Protein AF-A0A963MPU3-F1 (afdb_monomer_lite)

Foldseek 3Di:
DEEEFEAPLEFCPDPVNVVVLVVCVVVVNNVVYDGGGADLAPVRSLVVSVVVCVVCVVVVHAYEYEAEACRLLSNVVCCVVVVHHYHYHPYNVVCLVVCVVVAAWDARPPPRDIDGRHVVSSVSSVD

Structure (mmCIF, N/CA/C/O backbone):
data_AF-A0A963MPU3-F1
#
_entry.id   AF-A0A963MPU3-F1
#
loop_
_atom_site.group_PDB
_atom_site.id
_atom_site.type_symbol
_atom_site.label_atom_id
_atom_site.label_alt_id
_atom_site.label_comp_id
_atom_site.label_asym_id
_atom_site.label_entity_id
_atom_site.label_seq_id
_atom_site.pdbx_PDB_ins_code
_atom_site.Cartn_x
_atom_site.Cartn_y
_atom_site.Cartn_z
_atom_site.occupancy
_atom_site.B_iso_or_equiv
_atom_site.auth_seq_id
_atom_site.auth_comp_id
_atom_site.auth_asym_id
_atom_site.auth_atom_id
_atom_site.pdbx_PDB_model_num
ATOM 1 N N . MET A 1 1 ? -9.219 1.250 11.691 1.00 96.31 1 MET A N 1
ATOM 2 C CA . MET A 1 1 ? -7.766 1.521 11.566 1.00 96.31 1 MET A CA 1
ATOM 3 C C . MET A 1 1 ? -7.474 1.858 10.113 1.00 96.31 1 MET A C 1
ATOM 5 O O . MET A 1 1 ? -8.177 1.333 9.268 1.00 96.31 1 MET A O 1
ATOM 9 N N . ILE A 1 2 ? -6.519 2.731 9.804 1.00 98.56 2 ILE A N 1
ATOM 10 C CA . ILE A 1 2 ? -6.099 3.037 8.431 1.00 98.56 2 ILE A CA 1
ATOM 11 C C . ILE A 1 2 ? -4.802 2.292 8.120 1.00 98.56 2 ILE A C 1
ATOM 13 O O . ILE A 1 2 ? -3.817 2.455 8.836 1.00 98.56 2 ILE A O 1
ATOM 17 N N . ILE A 1 3 ? -4.809 1.535 7.025 1.00 98.75 3 ILE A N 1
ATOM 18 C CA . ILE A 1 3 ? -3.633 0.895 6.428 1.00 98.75 3 ILE A CA 1
ATOM 19 C C . ILE A 1 3 ? -3.346 1.640 5.121 1.00 98.75 3 ILE A C 1
ATOM 21 O O . ILE A 1 3 ? -4.096 1.505 4.155 1.00 98.75 3 ILE A O 1
ATOM 25 N N . TYR A 1 4 ? -2.308 2.480 5.097 1.00 98.88 4 TYR A N 1
ATOM 26 C CA . TYR A 1 4 ? -1.959 3.289 3.927 1.00 98.88 4 TYR A CA 1
ATOM 27 C C . TYR A 1 4 ? -0.869 2.621 3.079 1.00 98.88 4 TYR A C 1
ATOM 29 O O . TYR A 1 4 ? 0.246 2.389 3.547 1.00 98.88 4 TYR A O 1
ATOM 37 N N . LEU A 1 5 ? -1.171 2.405 1.800 1.00 98.81 5 LEU A N 1
ATOM 38 C CA . LEU A 1 5 ? -0.300 1.798 0.798 1.00 98.81 5 LEU A CA 1
ATOM 39 C C . LEU A 1 5 ? 0.202 2.876 -0.174 1.00 98.81 5 LEU A C 1
ATOM 41 O O . LEU A 1 5 ? -0.567 3.503 -0.916 1.00 98.81 5 LEU A O 1
ATOM 45 N N . HIS A 1 6 ? 1.513 3.120 -0.166 1.00 98.62 6 HIS A N 1
ATOM 46 C CA . HIS A 1 6 ? 2.140 4.093 -1.059 1.00 98.62 6 HIS A CA 1
ATOM 47 C C . HIS A 1 6 ? 2.323 3.543 -2.483 1.00 98.62 6 HIS A C 1
ATOM 49 O O . HIS A 1 6 ? 2.186 2.352 -2.742 1.00 98.62 6 HIS A O 1
ATOM 55 N N . GLY A 1 7 ? 2.626 4.433 -3.430 1.00 97.75 7 GLY A N 1
ATOM 56 C CA . GLY A 1 7 ? 2.820 4.071 -4.836 1.00 97.75 7 GLY A CA 1
ATOM 57 C C . GLY A 1 7 ? 4.195 3.477 -5.151 1.00 97.75 7 GLY A C 1
ATOM 58 O O . GLY A 1 7 ? 5.045 3.314 -4.273 1.00 97.75 7 GLY A O 1
ATOM 59 N N . PHE A 1 8 ? 4.420 3.217 -6.440 1.00 97.56 8 PHE A N 1
ATOM 60 C CA . PHE A 1 8 ? 5.708 2.793 -6.986 1.00 97.56 8 PHE A CA 1
ATOM 61 C C . PHE A 1 8 ? 6.797 3.835 -6.701 1.00 97.56 8 PHE A C 1
ATOM 63 O O . PHE A 1 8 ? 6.513 5.036 -6.712 1.00 97.56 8 PHE A O 1
ATOM 70 N N . ARG A 1 9 ? 8.032 3.384 -6.431 1.00 97.19 9 ARG A N 1
ATOM 71 C CA . ARG A 1 9 ? 9.187 4.246 -6.086 1.00 97.19 9 ARG A CA 1
ATOM 72 C C . ARG A 1 9 ? 8.920 5.214 -4.921 1.00 97.19 9 ARG A C 1
ATOM 74 O O . ARG A 1 9 ? 9.544 6.270 -4.833 1.00 97.19 9 ARG A O 1
ATOM 81 N N . SER A 1 10 ? 7.960 4.889 -4.056 1.00 97.75 10 SER A N 1
ATOM 82 C CA . SER A 1 10 ? 7.532 5.736 -2.944 1.00 97.75 10 SER A CA 1
ATOM 83 C C . SER A 1 10 ? 7.931 5.141 -1.591 1.00 97.75 10 SER A C 1
ATOM 85 O O . SER A 1 10 ? 8.596 4.108 -1.524 1.00 97.75 10 SER A O 1
ATOM 87 N N . ALA A 1 11 ? 7.544 5.825 -0.518 1.00 98.19 11 ALA A N 1
ATOM 88 C CA . ALA A 1 11 ? 7.882 5.459 0.849 1.00 98.19 11 ALA A CA 1
ATOM 89 C C . ALA A 1 11 ? 6.833 5.989 1.846 1.00 98.19 11 ALA A C 1
ATOM 91 O O . ALA A 1 11 ? 6.046 6.886 1.501 1.00 98.19 11 ALA A O 1
ATOM 92 N N . PRO A 1 12 ? 6.870 5.548 3.119 1.00 98.12 12 PRO A N 1
ATOM 93 C CA . PRO A 1 12 ? 6.083 6.138 4.209 1.00 98.12 12 PRO A CA 1
ATOM 94 C C . PRO A 1 12 ? 6.314 7.642 4.398 1.00 98.12 12 PRO A C 1
ATOM 96 O O . PRO A 1 12 ? 5.442 8.361 4.882 1.00 98.12 12 PRO A O 1
ATOM 99 N N . ALA A 1 13 ? 7.471 8.147 3.960 1.00 97.69 13 ALA A N 1
ATOM 100 C CA . ALA A 1 13 ? 7.797 9.571 3.954 1.00 97.69 13 ALA A CA 1
ATOM 101 C C . ALA A 1 13 ? 7.049 10.383 2.872 1.00 97.69 13 ALA A C 1
ATOM 103 O O . ALA A 1 13 ? 7.200 11.611 2.810 1.00 97.69 13 ALA A O 1
ATOM 104 N N . SER A 1 14 ? 6.226 9.741 2.030 1.00 97.69 14 SER A N 1
ATOM 105 C CA . SER A 1 14 ? 5.463 10.438 0.994 1.00 97.69 14 SER A CA 1
ATOM 106 C C . SER A 1 14 ? 4.582 11.546 1.563 1.00 97.69 14 SER A C 1
ATOM 108 O O . SER A 1 14 ? 4.052 11.439 2.668 1.00 97.69 14 SER A O 1
ATOM 110 N N . ILE A 1 15 ? 4.412 12.629 0.795 1.00 97.44 15 ILE A N 1
ATOM 111 C CA . ILE A 1 15 ? 3.640 13.808 1.230 1.00 97.44 15 ILE A CA 1
ATOM 112 C C . ILE A 1 15 ? 2.236 13.392 1.693 1.00 97.44 15 ILE A C 1
ATOM 114 O O . ILE A 1 15 ? 1.779 13.829 2.743 1.00 97.44 15 ILE A O 1
ATOM 118 N N . LYS A 1 16 ? 1.589 12.490 0.947 1.00 97.75 16 LYS A N 1
ATOM 119 C CA . LYS A 1 16 ? 0.244 11.986 1.252 1.00 97.75 16 LYS A CA 1
ATOM 120 C C . LYS A 1 16 ? 0.210 11.145 2.531 1.00 97.75 16 LYS A C 1
ATOM 122 O O . LYS A 1 16 ? -0.637 11.394 3.384 1.00 97.75 16 LYS A O 1
ATOM 127 N N . ALA A 1 17 ? 1.145 10.205 2.690 1.00 98.00 17 ALA A N 1
ATOM 128 C CA . ALA A 1 17 ? 1.232 9.378 3.894 1.00 98.00 17 ALA A CA 1
ATOM 129 C C . ALA A 1 17 ? 1.501 10.235 5.143 1.00 98.00 17 ALA A C 1
ATOM 131 O O . ALA A 1 17 ? 0.812 10.086 6.150 1.00 98.00 17 ALA A O 1
ATOM 132 N N . ARG A 1 18 ? 2.438 11.193 5.061 1.00 98.25 18 ARG A N 1
ATOM 133 C CA . ARG A 1 18 ? 2.736 12.124 6.160 1.00 98.25 18 ARG A CA 1
ATOM 134 C C . ARG A 1 18 ? 1.556 13.025 6.501 1.00 98.25 18 ARG A C 1
ATOM 136 O O . ARG A 1 18 ? 1.267 13.191 7.680 1.00 98.25 18 ARG A O 1
ATOM 143 N N . ALA A 1 19 ? 0.867 13.572 5.500 1.00 98.25 19 ALA A N 1
ATOM 144 C CA . ALA A 1 19 ? -0.311 14.408 5.723 1.00 98.25 19 ALA A CA 1
ATOM 145 C C . ALA A 1 19 ? -1.439 13.623 6.411 1.00 98.25 19 ALA A C 1
ATOM 147 O O . ALA A 1 19 ? -2.024 14.105 7.380 1.00 98.25 19 ALA A O 1
ATOM 148 N N . LEU A 1 20 ? -1.706 12.389 5.968 1.00 98.25 20 LEU A N 1
ATOM 149 C CA . LEU A 1 20 ? -2.721 11.543 6.593 1.00 98.25 20 LEU A CA 1
ATOM 150 C C . LEU A 1 20 ? -2.329 11.130 8.017 1.00 98.25 20 LEU A C 1
ATOM 152 O O . LEU A 1 20 ? -3.159 11.216 8.921 1.00 98.25 20 LEU A O 1
ATOM 156 N N . LYS A 1 21 ? -1.062 10.755 8.239 1.00 98.44 21 LYS A N 1
ATOM 157 C CA . LYS A 1 21 ? -0.532 10.450 9.575 1.00 98.44 21 LYS A CA 1
ATOM 158 C C . LYS A 1 21 ? -0.665 11.645 10.514 1.00 98.44 21 LYS A C 1
ATOM 160 O O . LYS A 1 21 ? -1.190 11.489 11.609 1.00 98.44 21 LYS A O 1
ATOM 165 N N . ALA A 1 22 ? -0.242 12.834 10.080 1.00 98.50 22 ALA A N 1
ATOM 166 C CA . ALA A 1 22 ? -0.366 14.061 10.864 1.00 98.50 22 ALA A CA 1
ATOM 167 C C . ALA A 1 22 ? -1.827 14.319 11.249 1.00 98.50 22 ALA A C 1
ATOM 169 O O . ALA A 1 22 ? -2.126 14.540 12.421 1.00 98.50 22 ALA A O 1
ATOM 170 N N . ARG A 1 23 ? -2.756 14.161 10.297 1.00 98.38 23 ARG A N 1
ATOM 171 C CA . ARG A 1 23 ? -4.181 14.348 10.572 1.00 98.38 23 ARG A CA 1
ATOM 172 C C . ARG A 1 23 ? -4.764 13.301 11.524 1.00 98.38 23 ARG A C 1
ATOM 174 O O . ARG A 1 23 ? -5.646 13.627 12.314 1.00 98.38 23 ARG A O 1
ATOM 181 N N . MET A 1 24 ? -4.300 12.052 11.465 1.00 98.19 24 MET A N 1
ATOM 182 C CA . MET A 1 24 ? -4.673 11.019 12.440 1.00 98.19 24 MET A CA 1
ATOM 183 C C . MET A 1 24 ? -4.160 11.378 13.839 1.00 98.19 24 MET A C 1
ATOM 185 O O . MET A 1 24 ? -4.922 11.304 14.801 1.00 98.19 24 MET A O 1
ATOM 189 N N . THR A 1 25 ? -2.910 11.836 13.946 1.00 98.31 25 THR A N 1
ATOM 190 C CA . THR A 1 25 ? -2.304 12.274 15.211 1.00 98.31 25 THR A CA 1
ATOM 191 C C . THR A 1 25 ? -3.053 13.447 15.835 1.00 98.31 25 THR A C 1
ATOM 193 O O . THR A 1 25 ? -3.391 13.385 17.012 1.00 98.31 25 THR A O 1
ATOM 196 N N . GLU A 1 26 ? -3.391 14.478 15.057 1.00 98.50 26 GLU A N 1
ATOM 197 C CA . GLU A 1 26 ? -4.178 15.633 15.526 1.00 98.50 26 GLU A CA 1
ATOM 198 C C . GLU A 1 26 ? -5.543 15.239 16.106 1.00 98.50 26 GLU A C 1
ATOM 200 O O . GLU A 1 26 ? -6.098 15.950 16.939 1.00 98.50 26 GLU A O 1
ATOM 205 N N . ARG A 1 27 ? -6.100 14.108 15.663 1.00 98.12 27 ARG A N 1
ATOM 206 C CA . ARG A 1 27 ? -7.379 13.575 16.147 1.00 98.12 27 ARG A CA 1
ATOM 207 C C . ARG A 1 27 ? -7.224 12.595 17.313 1.00 98.12 27 ARG A C 1
ATOM 209 O O . ARG A 1 27 ? -8.225 12.018 17.724 1.00 98.12 27 ARG A O 1
ATOM 216 N N . GLY A 1 28 ? -6.006 12.383 17.814 1.00 98.25 28 GLY A N 1
ATOM 217 C CA . GLY A 1 28 ? -5.722 11.403 18.865 1.00 98.25 28 GLY A CA 1
ATOM 218 C C . GLY A 1 28 ? -5.872 9.952 18.401 1.00 98.25 28 GLY A C 1
ATOM 219 O O . GLY A 1 28 ? -6.251 9.104 19.194 1.00 98.25 28 GLY A O 1
ATOM 220 N N . LEU A 1 29 ? -5.639 9.680 17.111 1.00 97.75 29 LEU A N 1
ATOM 221 C CA . LEU A 1 29 ? -5.793 8.360 16.481 1.00 97.75 29 LEU A CA 1
ATOM 222 C C . LEU A 1 29 ? -4.474 7.872 15.859 1.00 97.75 29 LEU A C 1
ATOM 224 O O . LEU A 1 29 ? -4.486 7.143 14.864 1.00 97.75 29 LEU A O 1
ATOM 228 N N . ALA A 1 30 ? -3.332 8.324 16.381 1.00 97.06 30 ALA A N 1
ATOM 229 C CA . ALA A 1 30 ? -2.012 8.019 15.824 1.00 97.06 30 ALA A CA 1
ATOM 230 C C . ALA A 1 30 ? -1.738 6.506 15.785 1.00 97.06 30 ALA A C 1
ATOM 232 O O . ALA A 1 30 ? -1.176 5.997 14.818 1.00 97.06 30 ALA A O 1
ATOM 233 N N . GLU A 1 31 ? -2.192 5.783 16.806 1.00 96.06 31 GLU A N 1
ATOM 234 C CA . GLU A 1 31 ? -2.095 4.330 16.944 1.00 96.06 31 GLU A CA 1
ATOM 235 C C . GLU A 1 31 ? -2.998 3.559 15.970 1.00 96.06 31 GLU A C 1
ATOM 237 O O . GLU A 1 31 ? -2.834 2.355 15.787 1.00 96.06 31 GLU A O 1
ATOM 242 N N . ARG A 1 32 ? -3.941 4.245 15.312 1.00 97.56 32 ARG A N 1
ATOM 243 C CA . ARG A 1 32 ? -4.834 3.670 14.298 1.00 97.56 32 ARG A CA 1
ATOM 244 C C . ARG A 1 32 ? -4.372 3.954 12.872 1.00 97.56 32 ARG A C 1
ATOM 246 O O . ARG A 1 32 ? -5.184 3.805 11.959 1.00 97.56 32 ARG A O 1
ATOM 253 N N . PHE A 1 33 ? -3.112 4.331 12.673 1.00 98.56 33 PHE A N 1
ATOM 254 C CA . PHE A 1 33 ? -2.502 4.534 11.363 1.00 98.56 33 PHE A CA 1
ATOM 255 C C . PHE A 1 33 ? -1.289 3.619 11.178 1.00 98.56 33 PHE A C 1
ATOM 257 O O . PHE A 1 33 ? -0.347 3.661 11.968 1.00 98.56 33 PHE A O 1
ATOM 264 N N . TRP A 1 34 ? -1.279 2.852 10.091 1.00 98.69 34 TRP A N 1
ATOM 265 C CA . TRP A 1 34 ? -0.138 2.048 9.667 1.00 98.69 34 TRP A CA 1
ATOM 266 C C . TRP A 1 34 ? 0.276 2.404 8.239 1.00 98.69 34 TRP A C 1
ATOM 268 O O . TRP A 1 34 ? -0.565 2.569 7.352 1.00 98.69 34 TRP A O 1
ATOM 278 N N . CYS A 1 35 ? 1.583 2.545 8.030 1.00 98.56 35 CYS A N 1
ATOM 279 C CA . CYS A 1 35 ? 2.202 2.734 6.723 1.00 98.56 35 CYS A CA 1
ATOM 280 C C . CYS A 1 35 ? 3.683 2.364 6.824 1.00 98.56 35 CYS A C 1
ATOM 282 O O . CYS A 1 35 ? 4.480 3.136 7.365 1.00 98.56 35 CYS A O 1
ATOM 284 N N . GLU A 1 36 ? 4.038 1.193 6.311 1.00 97.81 36 GLU A N 1
ATOM 285 C CA . GLU A 1 36 ? 5.425 0.740 6.215 1.00 97.81 36 GLU A CA 1
ATOM 286 C C . GLU A 1 36 ? 5.959 0.834 4.789 1.00 97.81 36 GLU A C 1
ATOM 288 O O . GLU A 1 36 ? 5.224 1.106 3.834 1.00 97.81 36 GLU A O 1
ATOM 293 N N . GLN A 1 37 ? 7.276 0.671 4.662 1.00 98.38 37 GLN A N 1
ATOM 294 C CA . GLN A 1 37 ? 7.920 0.605 3.362 1.00 98.38 37 GLN A CA 1
ATOM 295 C C . GLN A 1 37 ? 7.490 -0.682 2.667 1.00 98.38 37 GLN A C 1
ATOM 297 O O . GLN A 1 37 ? 7.824 -1.779 3.107 1.00 98.38 37 GLN A O 1
ATOM 302 N N . LEU A 1 38 ? 6.767 -0.537 1.559 1.00 98.44 38 LEU A N 1
ATOM 303 C CA . LEU A 1 38 ? 6.376 -1.678 0.749 1.00 98.44 38 LEU A CA 1
ATOM 304 C C . LEU A 1 38 ? 7.600 -2.217 -0.015 1.00 98.44 38 LEU A C 1
ATOM 306 O O . LEU A 1 38 ? 8.338 -1.411 -0.602 1.00 98.44 38 LEU A O 1
ATOM 310 N N . PRO A 1 39 ? 7.808 -3.547 -0.033 1.00 98.00 39 PRO A N 1
ATOM 311 C CA . PRO A 1 39 ? 8.785 -4.202 -0.893 1.00 98.00 39 PRO A CA 1
ATOM 312 C C . PRO A 1 39 ? 8.571 -3.880 -2.374 1.00 98.00 39 PRO A C 1
ATOM 314 O O . PRO A 1 39 ? 7.462 -3.570 -2.811 1.00 98.00 39 PRO A O 1
ATOM 317 N N . VAL A 1 40 ? 9.638 -4.015 -3.163 1.00 97.44 40 VAL A N 1
ATOM 318 C CA . VAL A 1 40 ? 9.572 -3.856 -4.624 1.00 97.44 40 VAL A CA 1
ATOM 319 C C . VAL A 1 40 ? 8.670 -4.918 -5.256 1.00 97.44 40 VAL A C 1
ATOM 321 O O . VAL A 1 40 ? 7.920 -4.594 -6.172 1.00 97.44 40 VAL A O 1
ATOM 324 N N . SER A 1 41 ? 8.731 -6.157 -4.752 1.00 98.12 41 SER A N 1
ATOM 325 C CA . SER A 1 41 ? 7.871 -7.266 -5.177 1.00 98.12 41 SER A CA 1
ATOM 326 C C . SER A 1 41 ? 6.409 -6.981 -4.802 1.00 98.12 41 SER A C 1
ATOM 328 O O . SER A 1 41 ? 6.096 -6.871 -3.610 1.00 98.12 41 SER A O 1
ATOM 330 N N . PRO A 1 42 ? 5.495 -6.894 -5.787 1.00 98.06 42 PRO A N 1
ATOM 331 C CA . PRO A 1 42 ? 4.063 -6.755 -5.539 1.00 98.06 42 PRO A CA 1
ATOM 332 C C . PRO A 1 42 ? 3.485 -7.856 -4.655 1.00 98.06 42 PRO A C 1
ATOM 334 O O . PRO A 1 42 ? 2.705 -7.566 -3.750 1.00 98.06 42 PRO A O 1
ATOM 337 N N . ARG A 1 43 ? 3.913 -9.107 -4.854 1.00 98.19 43 ARG A N 1
ATOM 338 C CA . ARG A 1 43 ? 3.469 -10.237 -4.030 1.00 98.19 4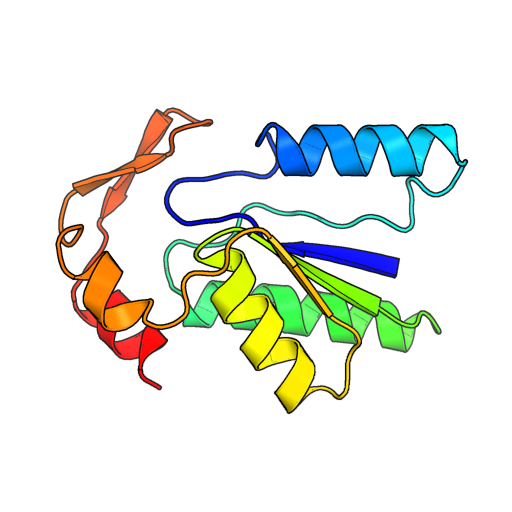3 ARG A CA 1
ATOM 339 C C . ARG A 1 43 ? 3.881 -10.057 -2.573 1.00 98.19 43 ARG A C 1
ATOM 341 O O . ARG A 1 43 ? 3.065 -10.254 -1.677 1.00 98.19 43 ARG A O 1
ATOM 348 N N . ALA A 1 44 ? 5.129 -9.655 -2.333 1.00 98.56 44 ALA A N 1
ATOM 349 C CA . ALA A 1 44 ? 5.620 -9.393 -0.985 1.00 98.56 44 ALA A CA 1
ATOM 350 C C . ALA A 1 44 ? 4.934 -8.172 -0.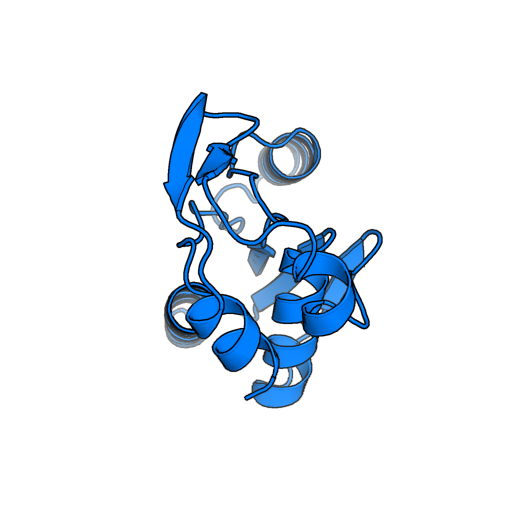345 1.00 98.56 44 ALA A C 1
ATOM 352 O O . ALA A 1 44 ? 4.634 -8.198 0.846 1.00 98.56 44 ALA A O 1
ATOM 353 N N . ALA A 1 45 ? 4.638 -7.125 -1.121 1.00 98.56 45 ALA A N 1
ATOM 354 C CA . ALA A 1 45 ? 3.894 -5.959 -0.645 1.00 98.56 45 ALA A CA 1
ATOM 355 C C . ALA A 1 45 ? 2.453 -6.299 -0.242 1.00 98.56 45 ALA A C 1
ATOM 357 O O . ALA A 1 45 ? 1.991 -5.848 0.807 1.00 98.56 45 ALA A O 1
ATOM 358 N N . ILE A 1 46 ? 1.767 -7.123 -1.038 1.00 98.44 46 ILE A N 1
ATOM 359 C CA . ILE A 1 46 ? 0.442 -7.650 -0.703 1.00 98.44 46 ILE A CA 1
ATOM 360 C C . ILE A 1 46 ? 0.517 -8.491 0.574 1.00 98.44 46 ILE A C 1
ATOM 362 O O . ILE A 1 46 ? -0.233 -8.221 1.506 1.00 98.44 46 ILE A O 1
ATOM 366 N N . ALA A 1 47 ? 1.456 -9.438 0.664 1.00 98.62 47 ALA A N 1
ATOM 367 C CA . ALA A 1 47 ? 1.607 -10.295 1.840 1.00 98.62 47 ALA A CA 1
ATOM 368 C C . ALA A 1 47 ? 1.888 -9.496 3.128 1.00 98.62 47 ALA A C 1
ATOM 370 O O . ALA A 1 47 ? 1.331 -9.801 4.183 1.00 98.62 47 ALA A O 1
ATOM 371 N N . LEU A 1 48 ? 2.707 -8.439 3.044 1.00 98.81 48 LEU A N 1
ATOM 372 C CA . LEU A 1 48 ? 2.95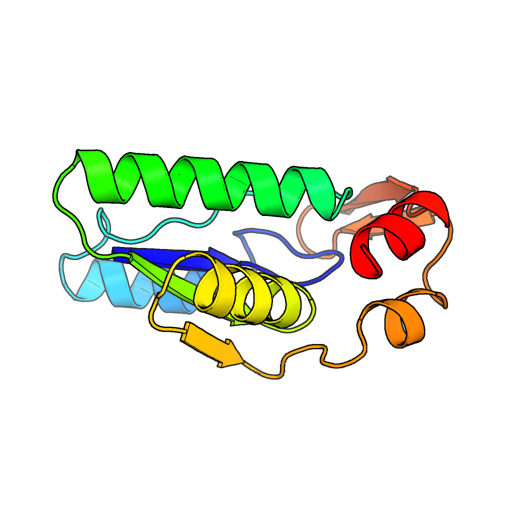6 -7.527 4.164 1.00 98.81 48 LEU A CA 1
ATOM 373 C C . LEU A 1 48 ? 1.660 -6.838 4.624 1.00 98.81 48 LEU A C 1
ATOM 375 O O . LEU A 1 48 ? 1.361 -6.807 5.818 1.00 98.81 48 LEU A O 1
ATOM 379 N N . ALA A 1 49 ? 0.869 -6.320 3.681 1.00 98.69 49 ALA A N 1
ATOM 380 C CA . ALA A 1 49 ? -0.405 -5.676 3.987 1.00 98.69 49 ALA A CA 1
ATOM 381 C C . ALA A 1 49 ? -1.448 -6.665 4.540 1.00 98.69 49 ALA A C 1
ATOM 383 O O . ALA A 1 49 ? -2.169 -6.325 5.477 1.00 98.69 49 ALA A O 1
ATOM 384 N N . GLU A 1 50 ? -1.512 -7.893 4.016 1.00 98.62 50 GLU A N 1
ATOM 385 C CA . GLU A 1 50 ? -2.372 -8.960 4.547 1.00 98.62 50 GLU A CA 1
ATOM 386 C C . GLU A 1 50 ? -2.006 -9.319 5.993 1.00 98.62 50 GLU A C 1
ATOM 388 O O . GLU A 1 50 ? -2.899 -9.473 6.830 1.00 98.62 50 GLU A O 1
ATOM 393 N N . GLY A 1 51 ? -0.710 -9.386 6.315 1.00 98.62 51 GLY A N 1
ATOM 394 C CA . GLY A 1 51 ? -0.237 -9.599 7.685 1.00 98.62 51 GLY A CA 1
ATOM 395 C C . GLY A 1 51 ? -0.729 -8.513 8.645 1.00 98.62 51 GLY A C 1
ATOM 396 O O . GLY A 1 51 ? -1.211 -8.815 9.740 1.00 98.62 51 GLY A O 1
ATOM 397 N N . GLU A 1 52 ? -0.693 -7.253 8.213 1.00 98.62 52 GLU A N 1
ATOM 398 C CA . GLU A 1 52 ? -1.200 -6.136 9.009 1.00 98.62 52 GLU A CA 1
ATOM 399 C C . GLU A 1 52 ? -2.730 -6.158 9.157 1.00 98.62 52 GLU A C 1
ATOM 401 O O . GLU A 1 52 ? -3.252 -5.923 10.249 1.00 98.62 52 GLU A O 1
ATOM 406 N N . ILE A 1 53 ? -3.464 -6.497 8.092 1.00 98.62 53 ILE A N 1
ATOM 407 C CA . ILE A 1 53 ? -4.923 -6.682 8.140 1.00 98.62 53 ILE A CA 1
ATOM 408 C C . ILE A 1 53 ? -5.288 -7.761 9.167 1.00 98.62 53 ILE A C 1
ATOM 410 O O . ILE A 1 53 ? -6.173 -7.548 10.001 1.00 98.62 53 ILE A O 1
ATOM 414 N N . ALA A 1 54 ? -4.595 -8.903 9.141 1.00 98.50 54 ALA A N 1
ATOM 415 C CA . ALA A 1 54 ? -4.817 -9.997 10.082 1.00 98.50 54 ALA A CA 1
ATOM 416 C C . ALA A 1 54 ? -4.520 -9.572 11.528 1.00 98.50 54 ALA A C 1
ATOM 418 O O . ALA A 1 54 ? -5.327 -9.830 12.424 1.00 98.50 54 ALA A O 1
ATOM 419 N N . ARG A 1 55 ? -3.409 -8.858 11.753 1.00 98.25 55 ARG A N 1
ATOM 420 C CA . ARG A 1 55 ? -3.038 -8.316 13.068 1.00 98.25 55 ARG A CA 1
ATOM 421 C C . ARG A 1 55 ? -4.091 -7.344 13.603 1.00 98.25 55 ARG A C 1
ATOM 423 O O . ARG A 1 55 ? -4.488 -7.453 14.762 1.00 98.25 55 ARG A O 1
ATOM 430 N N . ALA A 1 56 ? -4.576 -6.427 12.765 1.00 97.81 56 ALA A N 1
ATOM 431 C CA . ALA A 1 56 ? -5.618 -5.474 13.136 1.00 97.81 56 ALA A CA 1
ATOM 432 C C . ALA A 1 56 ? -6.920 -6.190 13.533 1.00 97.81 56 ALA A C 1
ATOM 434 O O . ALA A 1 56 ? -7.491 -5.893 14.584 1.00 97.81 56 ALA A O 1
ATOM 435 N N . ARG A 1 57 ? -7.350 -7.181 12.743 1.00 97.50 57 ARG A N 1
ATOM 436 C CA . ARG A 1 57 ? -8.547 -7.986 13.034 1.00 97.50 57 ARG A CA 1
ATOM 437 C C . ARG A 1 57 ? -8.419 -8.784 14.327 1.00 97.50 57 ARG A C 1
ATOM 439 O O . ARG A 1 57 ? -9.348 -8.781 15.129 1.00 97.50 57 ARG A O 1
ATOM 446 N N . ALA A 1 58 ? -7.267 -9.411 14.566 1.00 98.06 58 ALA A N 1
ATOM 447 C CA . ALA A 1 58 ? -6.996 -10.135 15.809 1.00 98.06 58 ALA A CA 1
ATOM 448 C C . ALA A 1 58 ? -7.051 -9.220 17.047 1.00 98.06 58 ALA A C 1
ATOM 450 O O . ALA A 1 58 ? -7.443 -9.658 18.125 1.00 98.06 58 ALA A O 1
ATOM 451 N N . ALA A 1 59 ? -6.725 -7.935 16.884 1.00 97.31 59 ALA A N 1
ATOM 452 C CA . ALA A 1 59 ? -6.872 -6.909 17.915 1.00 97.31 59 ALA A CA 1
ATOM 453 C C . ALA A 1 59 ? -8.300 -6.322 18.019 1.00 97.31 59 ALA A C 1
ATOM 455 O O . ALA A 1 59 ? -8.504 -5.326 18.714 1.00 97.31 59 ALA A O 1
ATOM 456 N N . GLY A 1 60 ? -9.290 -6.892 17.320 1.00 97.19 60 GLY A N 1
ATOM 457 C CA . GLY A 1 60 ? -10.678 -6.417 17.316 1.00 97.19 60 GLY A CA 1
ATOM 458 C C . GLY A 1 60 ? -10.891 -5.106 16.552 1.00 97.19 60 GLY A C 1
ATOM 459 O O . GLY A 1 60 ? -11.882 -4.411 16.776 1.00 97.19 60 GLY A O 1
ATOM 460 N N . LEU A 1 61 ? -9.959 -4.726 15.674 1.00 96.75 61 LEU A N 1
ATOM 461 C CA . LEU A 1 61 ? -10.064 -3.528 14.847 1.00 96.75 61 LEU A CA 1
ATOM 462 C C . LEU A 1 61 ? -10.627 -3.868 13.465 1.00 96.75 61 LEU A C 1
ATOM 464 O O . LEU A 1 61 ? -10.297 -4.895 12.880 1.00 96.75 61 LEU A O 1
ATOM 468 N N . ASP A 1 62 ? -11.399 -2.936 12.909 1.00 95.69 62 ASP A N 1
ATOM 469 C CA . ASP A 1 62 ? -11.834 -2.965 11.511 1.00 95.69 62 ASP A CA 1
ATOM 470 C C . ASP A 1 62 ? -10.915 -2.066 10.652 1.00 95.69 62 ASP A C 1
ATOM 472 O O . ASP A 1 62 ? -10.906 -0.833 10.842 1.00 95.69 62 ASP A O 1
ATOM 476 N N . PRO A 1 63 ? -10.052 -2.633 9.784 1.00 97.69 63 PRO A N 1
ATOM 477 C CA . PRO A 1 63 ? -9.154 -1.857 8.943 1.00 97.69 63 PRO A CA 1
ATOM 478 C C . PRO A 1 63 ? -9.843 -1.319 7.678 1.00 97.69 63 PRO A C 1
ATOM 480 O O . PRO A 1 63 ? -10.657 -1.969 7.036 1.00 97.69 63 PRO A O 1
ATOM 483 N N . THR A 1 64 ? -9.466 -0.108 7.285 1.00 98.69 64 THR A N 1
ATOM 484 C CA . THR A 1 64 ? -9.758 0.503 5.986 1.00 98.69 64 THR A CA 1
ATOM 485 C C . THR A 1 64 ? -8.436 0.684 5.257 1.00 98.69 64 THR A C 1
ATOM 487 O O . THR A 1 64 ? -7.509 1.297 5.798 1.00 98.69 64 THR A O 1
ATOM 490 N N . VAL A 1 65 ? -8.348 0.162 4.037 1.00 98.81 65 VAL A N 1
ATOM 491 C CA . VAL A 1 65 ? -7.157 0.307 3.195 1.00 98.81 65 VAL A CA 1
ATOM 492 C C . VAL A 1 65 ? -7.231 1.610 2.405 1.00 98.81 65 VAL A C 1
ATOM 494 O O . VAL A 1 65 ? -8.263 1.972 1.844 1.00 98.81 65 VAL A O 1
ATOM 497 N N . VAL A 1 66 ? -6.134 2.356 2.373 1.00 98.81 66 VAL A N 1
ATOM 498 C CA . VAL A 1 66 ? -6.026 3.605 1.615 1.00 98.81 66 VAL A CA 1
ATOM 499 C C . VAL A 1 66 ? -4.847 3.472 0.675 1.00 98.81 66 VAL A C 1
ATOM 501 O O . VAL A 1 66 ? -3.731 3.243 1.123 1.00 98.81 66 VAL A O 1
ATOM 504 N N . GLY A 1 67 ? -5.072 3.618 -0.624 1.00 98.56 67 GLY A N 1
ATOM 505 C CA . GLY A 1 67 ? -4.043 3.374 -1.628 1.00 98.56 67 GLY A CA 1
ATOM 506 C C . GLY A 1 67 ? -3.893 4.531 -2.599 1.00 98.56 67 GLY A C 1
ATOM 507 O O . GLY A 1 67 ? -4.887 5.079 -3.072 1.00 98.56 67 GLY A O 1
ATOM 508 N N . SER A 1 68 ? -2.653 4.891 -2.938 1.00 98.12 68 SER A N 1
ATOM 509 C CA . SER A 1 68 ? -2.383 5.897 -3.976 1.00 98.12 68 SER A CA 1
ATOM 510 C C . SER A 1 68 ? -1.506 5.362 -5.103 1.00 98.12 68 SER A C 1
ATOM 512 O O . SER A 1 68 ? -0.502 4.708 -4.814 1.00 98.12 68 SER A O 1
ATOM 514 N N . SER A 1 69 ? -1.819 5.684 -6.366 1.00 96.69 69 SER A N 1
ATOM 515 C CA . SER A 1 69 ? -1.099 5.151 -7.538 1.00 96.69 69 SER A CA 1
ATOM 516 C C . SER A 1 69 ? -1.031 3.612 -7.485 1.00 96.69 69 SER A C 1
ATOM 518 O O . SER A 1 69 ? -2.083 2.984 -7.369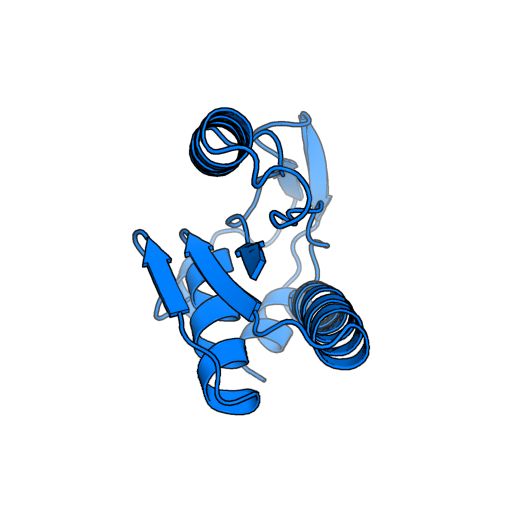 1.00 96.69 69 SER A O 1
ATOM 520 N N . LEU A 1 70 ? 0.157 2.994 -7.513 1.00 98.00 70 LEU A N 1
ATOM 521 C CA . LEU A 1 70 ? 0.315 1.538 -7.365 1.00 98.00 70 LEU A CA 1
ATOM 522 C C . LEU A 1 70 ? -0.260 1.005 -6.042 1.00 98.00 70 LEU A C 1
ATOM 524 O O . LEU A 1 70 ? -0.885 -0.045 -6.028 1.00 98.00 70 LEU A O 1
ATOM 528 N N . GLY A 1 71 ? -0.155 1.754 -4.944 1.00 98.31 71 GLY A N 1
ATOM 529 C CA . GLY A 1 71 ? -0.794 1.360 -3.687 1.00 98.31 71 GLY A CA 1
ATOM 530 C C . GLY A 1 71 ? -2.321 1.325 -3.788 1.00 98.31 71 GLY A C 1
ATOM 531 O O . GLY A 1 71 ? -2.967 0.588 -3.055 1.00 98.31 71 GLY A O 1
ATOM 532 N N . GLY A 1 72 ? -2.903 2.086 -4.723 1.00 98.19 72 GLY A N 1
ATOM 533 C CA . GLY A 1 72 ? -4.322 2.012 -5.071 1.00 98.19 72 GLY A CA 1
ATOM 534 C C . GLY A 1 72 ? -4.695 0.692 -5.742 1.00 98.19 72 GLY A C 1
ATOM 535 O O . GLY A 1 72 ? -5.743 0.148 -5.429 1.00 98.19 72 GLY A O 1
ATOM 536 N N . TYR A 1 73 ? -3.818 0.143 -6.589 1.00 97.94 73 TYR A N 1
ATOM 537 C CA . TYR A 1 73 ? -3.996 -1.190 -7.176 1.00 97.94 73 TYR A CA 1
ATOM 538 C C . TYR A 1 73 ? -4.073 -2.264 -6.083 1.00 97.94 73 TYR A C 1
ATOM 540 O O . TYR A 1 73 ? -5.022 -3.045 -6.036 1.00 97.94 73 TYR A O 1
ATOM 548 N N . TYR A 1 74 ? -3.125 -2.232 -5.139 1.00 98.44 74 TYR A N 1
ATOM 549 C CA . TYR A 1 74 ? -3.114 -3.145 -3.993 1.00 98.44 74 TYR A CA 1
ATOM 550 C C . TYR A 1 74 ? -4.334 -2.958 -3.092 1.00 98.44 74 TYR A C 1
ATOM 552 O O . TYR A 1 74 ? -4.944 -3.939 -2.684 1.00 98.44 74 TYR A O 1
ATOM 560 N N . ALA A 1 75 ? -4.714 -1.711 -2.797 1.00 98.56 75 ALA A N 1
ATOM 561 C CA . ALA A 1 75 ? -5.871 -1.421 -1.956 1.00 98.56 75 ALA A CA 1
ATOM 562 C C . ALA A 1 75 ? -7.172 -1.958 -2.567 1.00 98.56 75 ALA A C 1
ATOM 564 O O . ALA A 1 75 ? -7.975 -2.521 -1.832 1.00 98.56 75 ALA A O 1
ATOM 565 N N . THR A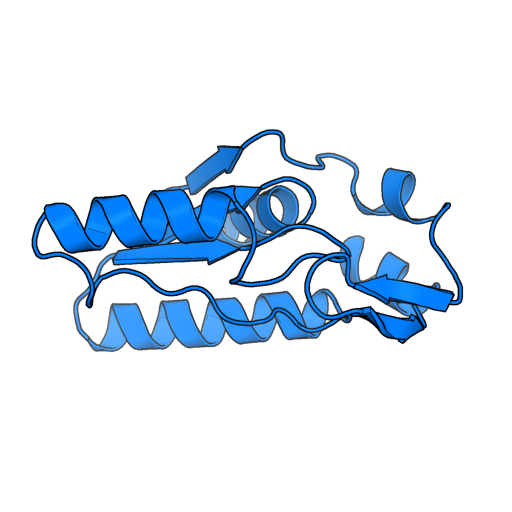 1 76 ? -7.359 -1.841 -3.886 1.00 98.12 76 THR A N 1
ATOM 566 C CA . THR A 1 76 ? -8.508 -2.441 -4.581 1.00 98.12 76 THR A CA 1
ATOM 567 C C . THR A 1 76 ? -8.513 -3.961 -4.423 1.00 98.12 76 THR A C 1
ATOM 569 O O . THR A 1 76 ? -9.508 -4.520 -3.974 1.00 98.12 76 THR A O 1
ATOM 572 N N . TRP A 1 77 ? -7.394 -4.628 -4.724 1.00 97.75 77 TRP A N 1
ATOM 573 C CA . TRP A 1 77 ? -7.295 -6.090 -4.626 1.00 97.75 77 TRP A CA 1
ATOM 574 C C . TRP A 1 77 ? -7.534 -6.601 -3.197 1.00 97.75 77 TRP A C 1
ATOM 576 O O . TRP A 1 77 ? -8.294 -7.544 -2.985 1.00 97.75 77 TRP A O 1
ATOM 586 N N . LEU A 1 78 ? -6.928 -5.947 -2.200 1.00 98.38 78 LEU A N 1
ATOM 587 C CA . LEU A 1 78 ? -7.073 -6.307 -0.787 1.00 98.38 78 LEU A CA 1
ATOM 588 C C . LEU A 1 78 ? -8.500 -6.084 -0.288 1.00 98.38 78 LEU A C 1
ATOM 590 O O . LEU A 1 78 ? -8.999 -6.887 0.494 1.00 98.38 78 LEU A O 1
ATOM 594 N N . ALA A 1 79 ? -9.148 -5.004 -0.725 1.00 98.38 79 ALA A N 1
ATOM 595 C CA . ALA A 1 79 ? -10.514 -4.699 -0.331 1.00 98.38 79 ALA A CA 1
ATOM 596 C C . ALA A 1 79 ? -11.511 -5.734 -0.842 1.00 98.38 79 ALA A C 1
ATOM 598 O O . ALA A 1 79 ? -12.305 -6.233 -0.050 1.00 98.38 79 ALA A O 1
ATOM 599 N N . GLU A 1 80 ? -11.405 -6.114 -2.116 1.00 97.75 80 GLU A N 1
ATOM 600 C CA . GLU A 1 80 ? -12.228 -7.171 -2.711 1.00 97.75 80 GLU A CA 1
ATOM 601 C C . GLU A 1 80 ? -11.980 -8.522 -2.028 1.00 97.75 80 GLU A C 1
ATOM 603 O O . GLU A 1 80 ? -12.913 -9.229 -1.656 1.00 97.75 80 GLU A O 1
ATOM 608 N N . ARG A 1 81 ? -10.710 -8.887 -1.811 1.00 97.50 81 ARG A N 1
ATOM 609 C CA . ARG A 1 81 ? -10.361 -10.206 -1.269 1.00 97.50 81 ARG A CA 1
ATOM 610 C C . ARG A 1 81 ? -10.700 -10.381 0.207 1.00 97.50 81 ARG A C 1
ATOM 612 O O . ARG A 1 81 ? -10.994 -11.498 0.631 1.00 97.50 81 ARG A O 1
ATOM 619 N N . HIS A 1 82 ? -10.608 -9.311 0.991 1.00 97.56 82 HIS A N 1
ATOM 620 C CA . HIS A 1 82 ? -10.790 -9.369 2.441 1.00 97.56 82 HIS A CA 1
ATOM 621 C C . HIS A 1 82 ? -12.097 -8.742 2.914 1.00 97.56 82 HIS A C 1
ATOM 623 O O . HIS A 1 82 ? -12.293 -8.712 4.124 1.00 97.56 82 HIS A O 1
ATOM 629 N N . ASP A 1 83 ? -12.970 -8.273 2.020 1.00 97.31 83 ASP A N 1
ATOM 630 C CA . ASP A 1 83 ? -14.197 -7.537 2.361 1.00 97.31 83 ASP A CA 1
ATOM 631 C C . ASP A 1 83 ? -13.895 -6.314 3.249 1.00 97.31 83 ASP A C 1
ATOM 633 O O . ASP A 1 83 ? -14.313 -6.209 4.404 1.00 97.31 83 ASP A O 1
ATOM 637 N N . LEU A 1 84 ? -13.045 -5.414 2.739 1.00 98.19 84 LEU A N 1
ATOM 638 C CA . LEU A 1 84 ? -12.635 -4.193 3.441 1.00 98.19 84 LEU A CA 1
ATOM 639 C C . LEU A 1 84 ? -13.175 -2.944 2.752 1.00 98.19 84 LEU A C 1
ATOM 641 O O . LEU A 1 84 ? -13.344 -2.880 1.538 1.00 98.19 84 LEU A O 1
ATOM 645 N N . ARG A 1 85 ? -13.318 -1.872 3.531 1.00 98.56 85 ARG A N 1
ATOM 646 C CA . ARG A 1 85 ? -13.500 -0.527 2.973 1.00 98.56 85 ARG A CA 1
ATOM 647 C C . ARG A 1 85 ? -12.189 -0.035 2.361 1.00 98.56 85 ARG A C 1
ATOM 649 O O . ARG A 1 85 ? -11.128 -0.185 2.976 1.00 98.56 85 ARG A O 1
ATOM 656 N N . ALA A 1 86 ? -12.280 0.635 1.212 1.00 98.44 86 ALA A N 1
ATOM 657 C CA . ALA A 1 86 ? -11.139 1.242 0.533 1.00 98.44 86 ALA A CA 1
ATOM 658 C C . ALA A 1 86 ? -11.334 2.731 0.226 1.00 98.44 86 ALA A C 1
ATOM 660 O O . ALA A 1 86 ? -12.431 3.173 -0.113 1.00 98.44 86 ALA A O 1
ATOM 661 N N . VAL A 1 87 ? -10.240 3.494 0.276 1.00 98.62 87 VAL A N 1
ATOM 662 C CA . VAL A 1 87 ? -10.148 4.839 -0.316 1.00 98.62 87 VAL A CA 1
ATOM 663 C C . VAL A 1 87 ? -9.012 4.850 -1.334 1.00 98.62 87 VAL A C 1
ATOM 665 O O . VAL A 1 87 ? -7.860 4.573 -0.997 1.00 98.62 87 VAL A O 1
ATOM 668 N N . LEU A 1 88 ? -9.328 5.193 -2.582 1.00 98.44 88 LEU A N 1
ATOM 669 C CA . LEU A 1 88 ? -8.382 5.167 -3.697 1.00 98.44 88 LEU A CA 1
ATOM 670 C C . LEU A 1 88 ? -8.036 6.592 -4.138 1.00 98.44 88 LEU A C 1
ATOM 672 O O . LEU A 1 88 ? -8.918 7.378 -4.476 1.00 98.44 88 LEU A O 1
ATOM 676 N N . VAL A 1 89 ? -6.746 6.928 -4.161 1.00 97.56 89 VAL A N 1
ATOM 677 C CA . VAL A 1 89 ? -6.247 8.255 -4.550 1.00 97.56 89 VAL A CA 1
ATOM 678 C C . VAL A 1 89 ? -5.458 8.140 -5.849 1.00 97.56 89 VAL A C 1
ATOM 680 O O . VAL A 1 89 ? -4.288 7.751 -5.833 1.00 97.56 89 VAL A O 1
ATOM 683 N N . ASN A 1 90 ? -6.090 8.492 -6.972 1.00 96.19 90 ASN A N 1
ATOM 684 C CA . ASN A 1 90 ? -5.533 8.339 -8.324 1.00 96.19 90 ASN A CA 1
ATOM 685 C C . ASN A 1 90 ? -4.887 6.947 -8.522 1.00 96.19 90 ASN A C 1
ATOM 687 O O . ASN A 1 90 ? -3.663 6.859 -8.676 1.00 96.19 90 ASN A O 1
ATOM 691 N N . PRO A 1 91 ? -5.669 5.853 -8.411 1.00 96.19 91 PRO A N 1
ATOM 692 C CA . PRO A 1 91 ? -5.137 4.494 -8.459 1.00 96.19 91 PRO A CA 1
ATOM 693 C C . PRO A 1 91 ? -4.589 4.146 -9.849 1.00 96.19 91 PRO A C 1
ATOM 695 O O . PRO A 1 91 ? -5.121 4.577 -10.871 1.00 96.19 91 PRO A O 1
ATOM 698 N N . ALA A 1 92 ? -3.547 3.315 -9.890 1.00 94.06 92 ALA A N 1
ATOM 699 C CA . ALA A 1 92 ? -3.073 2.705 -11.128 1.00 94.06 92 ALA A CA 1
ATOM 700 C C . ALA A 1 92 ? -3.965 1.503 -11.477 1.00 94.06 92 ALA A C 1
ATOM 702 O O . ALA A 1 92 ? -3.737 0.409 -10.980 1.00 94.06 92 ALA A O 1
ATOM 703 N N . VAL A 1 93 ? -4.996 1.706 -12.302 1.00 89.56 93 VAL A N 1
ATOM 704 C CA . VAL A 1 93 ? -5.990 0.659 -12.625 1.00 89.56 93 VAL A CA 1
ATOM 705 C C . VAL A 1 93 ? -5.396 -0.454 -13.498 1.00 89.56 93 VAL A C 1
ATOM 707 O O . VAL A 1 93 ? -5.653 -1.628 -13.268 1.00 89.56 93 VAL A O 1
ATOM 710 N N . VAL A 1 94 ? -4.548 -0.095 -14.465 1.00 90.94 94 VAL A N 1
ATOM 711 C CA . VAL A 1 94 ? -3.842 -1.030 -15.360 1.00 90.94 94 VAL A CA 1
ATOM 712 C C . VAL A 1 94 ? -2.351 -1.093 -15.016 1.00 90.94 94 VAL A C 1
ATOM 714 O O . VAL A 1 94 ? -1.483 -0.904 -15.872 1.00 90.94 94 VAL A O 1
ATOM 717 N N . ALA A 1 95 ? -2.049 -1.323 -13.732 1.00 87.75 95 ALA A N 1
ATOM 718 C CA . ALA A 1 95 ? -0.689 -1.281 -13.194 1.00 87.75 95 ALA A CA 1
ATOM 719 C C . ALA A 1 95 ? 0.334 -2.111 -14.002 1.00 87.75 95 ALA A C 1
ATOM 721 O O . ALA A 1 95 ? 1.362 -1.525 -14.354 1.00 87.75 95 ALA A O 1
ATOM 722 N N . PRO A 1 96 ? 0.062 -3.378 -14.399 1.00 89.19 96 PRO A N 1
ATOM 723 C CA . PRO A 1 96 ? 1.011 -4.164 -15.191 1.00 89.19 96 PRO A CA 1
ATOM 724 C C . PRO A 1 96 ? 1.422 -3.499 -16.511 1.00 89.19 96 PRO A C 1
ATOM 726 O O . PRO A 1 96 ? 2.595 -3.521 -16.861 1.00 89.19 96 PRO A O 1
ATOM 729 N N . LEU A 1 97 ? 0.475 -2.877 -17.226 1.00 86.94 97 LEU A N 1
ATOM 730 C CA . LEU A 1 97 ? 0.749 -2.211 -18.506 1.00 86.94 97 LEU A CA 1
ATOM 731 C C . LEU A 1 97 ? 1.520 -0.906 -18.293 1.00 86.94 97 LEU A C 1
ATOM 733 O O . LEU A 1 97 ? 2.505 -0.635 -18.971 1.00 86.94 97 LEU A O 1
ATOM 737 N N . SER A 1 98 ? 1.088 -0.097 -17.323 1.00 90.06 98 SER A N 1
ATOM 738 C CA . SER A 1 98 ? 1.718 1.202 -17.060 1.00 90.06 98 SER A CA 1
ATOM 739 C C . SER A 1 98 ? 3.144 1.088 -16.510 1.00 90.06 98 SER A C 1
ATOM 741 O O . SER A 1 98 ? 3.971 1.960 -16.772 1.00 90.06 98 SER A O 1
ATOM 743 N N . LEU A 1 99 ? 3.446 0.023 -15.758 1.00 94.31 99 LEU A N 1
ATOM 744 C CA . LEU A 1 99 ? 4.741 -0.153 -15.101 1.00 94.31 99 LEU A CA 1
ATOM 745 C C . LEU A 1 99 ? 5.768 -0.915 -15.941 1.00 94.31 99 LEU A C 1
ATOM 747 O O . LEU A 1 99 ? 6.950 -0.880 -15.607 1.00 94.31 99 LEU A O 1
ATOM 751 N N . GLU A 1 100 ? 5.370 -1.541 -17.049 1.00 94.62 100 GLU A N 1
ATOM 752 C CA . GLU A 1 100 ? 6.291 -2.266 -17.935 1.00 94.62 100 GLU A CA 1
ATOM 753 C C . GLU A 1 100 ? 7.397 -1.355 -18.500 1.00 94.62 100 GLU A C 1
ATOM 755 O O . GLU A 1 100 ? 8.553 -1.763 -18.601 1.00 94.62 100 GLU A O 1
ATOM 760 N N . ALA A 1 101 ? 7.083 -0.078 -18.745 1.00 94.94 101 ALA A N 1
ATOM 761 C CA . ALA A 1 101 ? 8.049 0.940 -19.169 1.00 94.94 101 ALA A CA 1
ATOM 762 C C . ALA A 1 101 ? 9.129 1.268 -18.115 1.00 94.94 101 ALA A C 1
ATOM 764 O O . ALA A 1 101 ? 10.117 1.927 -18.434 1.00 94.94 101 ALA A O 1
ATOM 765 N N . TYR A 1 102 ? 8.949 0.829 -16.866 1.00 95.75 102 TYR A N 1
ATOM 766 C CA . TYR A 1 102 ? 9.869 1.075 -15.754 1.00 95.75 102 TYR A CA 1
ATOM 767 C C . TYR A 1 102 ? 10.734 -0.144 -15.407 1.00 95.75 102 TYR A C 1
ATOM 769 O O . TYR A 1 102 ? 11.458 -0.109 -14.410 1.00 95.75 102 TYR A O 1
ATOM 777 N N . VAL A 1 103 ? 10.684 -1.219 -16.202 1.00 97.75 103 VAL A N 1
ATOM 778 C CA . VAL A 1 103 ? 11.578 -2.371 -16.022 1.00 97.75 103 VAL A CA 1
ATOM 779 C C . VAL A 1 103 ? 13.041 -1.932 -16.161 1.00 97.75 103 VAL A C 1
ATOM 781 O O . VAL A 1 103 ? 13.414 -1.256 -17.118 1.00 97.75 103 VAL A O 1
ATOM 784 N N . GLY A 1 104 ? 13.867 -2.330 -15.196 1.00 98.19 104 GLY A N 1
ATOM 785 C CA . GLY A 1 104 ? 15.270 -1.953 -15.058 1.00 98.19 104 GLY A CA 1
ATOM 786 C C . GLY A 1 104 ? 15.564 -1.290 -13.712 1.00 98.19 104 GLY A C 1
ATOM 787 O O . GLY A 1 104 ? 14.785 -1.383 -12.762 1.00 98.19 104 GLY A O 1
ATOM 788 N N . MET A 1 105 ? 16.708 -0.613 -13.628 1.00 98.25 105 MET A N 1
ATOM 789 C CA . MET A 1 105 ? 17.112 0.105 -12.418 1.00 98.25 105 MET A CA 1
ATOM 790 C C . MET A 1 105 ? 16.245 1.342 -12.193 1.00 98.25 105 MET A C 1
ATOM 792 O O . MET A 1 105 ? 16.113 2.189 -13.074 1.00 98.25 105 MET A O 1
ATOM 796 N N . GLN A 1 106 ? 15.704 1.462 -10.986 1.00 98.25 106 GLN A N 1
ATOM 797 C CA . GLN A 1 106 ? 14.885 2.579 -10.537 1.00 98.25 106 GLN A CA 1
ATOM 798 C C . GLN A 1 106 ? 15.422 3.125 -9.216 1.00 98.25 106 GLN A C 1
ATOM 800 O O . GLN A 1 106 ? 16.081 2.416 -8.458 1.00 98.25 106 GLN A O 1
ATOM 805 N N . ASP A 1 107 ? 15.079 4.375 -8.918 1.00 97.75 107 ASP A N 1
ATOM 806 C CA . ASP A 1 107 ? 15.415 5.013 -7.647 1.00 97.75 107 ASP A CA 1
ATOM 807 C C . ASP A 1 107 ? 14.134 5.319 -6.865 1.00 97.75 107 ASP A C 1
ATOM 809 O O . ASP A 1 107 ? 13.150 5.828 -7.425 1.00 97.75 107 ASP A O 1
ATOM 813 N N . ASN A 1 108 ? 14.142 5.039 -5.565 1.00 97.69 108 ASN A N 1
ATOM 814 C CA . ASN A 1 108 ? 13.099 5.483 -4.651 1.00 97.69 108 ASN A CA 1
ATOM 815 C C . ASN A 1 108 ? 13.157 7.013 -4.503 1.00 97.69 108 ASN A C 1
ATOM 817 O O . ASN A 1 108 ? 14.181 7.574 -4.123 1.00 97.69 108 ASN A O 1
ATOM 821 N N . LEU A 1 109 ? 12.040 7.696 -4.762 1.00 96.56 109 LEU A N 1
ATOM 822 C CA . LEU A 1 109 ? 11.967 9.161 -4.803 1.00 96.56 109 LEU A CA 1
ATOM 823 C C . LEU A 1 109 ? 12.093 9.836 -3.429 1.00 96.56 109 LEU A C 1
ATOM 825 O O . LEU A 1 109 ? 12.230 11.055 -3.365 1.00 96.56 109 LEU A O 1
ATOM 829 N N . TYR A 1 110 ? 11.998 9.074 -2.339 1.00 96.38 110 TYR A N 1
ATOM 830 C CA . TYR A 1 110 ? 12.046 9.599 -0.973 1.00 96.38 110 TYR A CA 1
ATOM 831 C C . TYR A 1 110 ? 13.286 9.152 -0.205 1.00 96.38 110 TYR A C 1
ATOM 833 O O . TYR A 1 110 ? 13.764 9.910 0.634 1.00 96.38 110 TYR A O 1
ATOM 841 N N . THR A 1 111 ? 13.793 7.945 -0.466 1.00 95.25 111 THR A N 1
ATOM 842 C CA . THR A 1 111 ? 14.987 7.420 0.218 1.00 95.25 111 THR A CA 1
ATOM 843 C C . THR A 1 111 ? 16.257 7.535 -0.624 1.00 95.25 111 THR A C 1
ATOM 845 O O . THR A 1 111 ? 17.347 7.498 -0.066 1.00 95.25 111 THR A O 1
ATOM 848 N N . GLY A 1 112 ? 16.140 7.673 -1.950 1.00 95.94 112 GLY A N 1
ATOM 849 C CA . GLY A 1 112 ? 17.276 7.645 -2.879 1.00 95.94 112 GLY A CA 1
ATOM 850 C C . GLY A 1 112 ? 17.868 6.249 -3.109 1.00 95.94 112 GLY A C 1
ATOM 851 O O . GLY A 1 112 ? 18.812 6.108 -3.881 1.00 95.94 112 GLY A O 1
ATOM 852 N N . GLU A 1 113 ? 17.327 5.214 -2.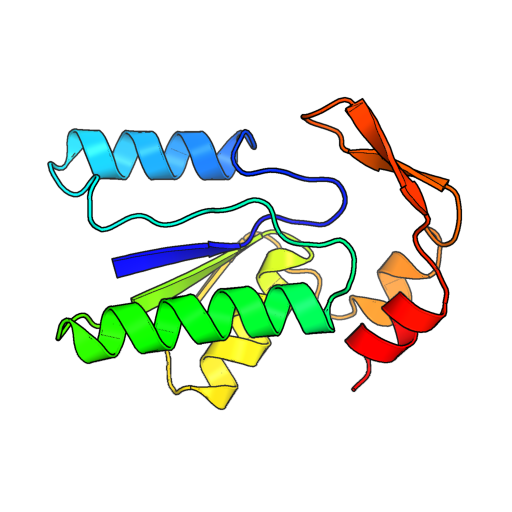462 1.00 96.88 113 GLU A N 1
ATOM 853 C CA . GLU A 1 113 ? 17.769 3.833 -2.641 1.00 96.88 113 GLU A CA 1
ATOM 854 C C . GLU A 1 113 ? 17.482 3.350 -4.067 1.00 96.88 113 GLU A C 1
ATOM 856 O O . GLU A 1 113 ? 16.385 3.558 -4.600 1.00 96.88 113 GLU A O 1
ATOM 861 N N . ARG A 1 114 ? 18.472 2.688 -4.672 1.00 97.88 114 ARG A N 1
ATOM 862 C CA . ARG A 1 114 ? 18.345 2.088 -6.001 1.00 97.88 114 ARG A CA 1
ATOM 863 C C . ARG A 1 114 ? 17.842 0.661 -5.874 1.00 97.88 114 ARG A C 1
ATOM 865 O O . ARG A 1 114 ? 18.352 -0.098 -5.057 1.00 97.88 114 ARG A O 1
ATOM 872 N N . PHE A 1 115 ? 16.910 0.276 -6.730 1.00 97.50 115 PHE A N 1
ATOM 873 C CA . PHE A 1 115 ? 16.410 -1.089 -6.803 1.00 97.50 115 PHE A CA 1
ATOM 874 C C . PHE A 1 115 ? 16.185 -1.513 -8.250 1.00 97.50 115 PHE A C 1
ATOM 876 O O . PHE A 1 115 ? 15.939 -0.685 -9.128 1.00 97.50 115 PHE A O 1
ATOM 883 N N . GLU A 1 116 ? 16.255 -2.814 -8.503 1.00 98.00 116 GLU A N 1
ATOM 884 C CA . GLU A 1 116 ? 15.923 -3.373 -9.807 1.00 98.00 116 GLU A CA 1
ATOM 885 C C . GLU A 1 116 ? 14.440 -3.752 -9.853 1.00 98.00 116 GLU A C 1
ATOM 887 O O . GLU A 1 116 ? 13.936 -4.507 -9.018 1.00 98.00 116 GLU A O 1
ATOM 892 N N . PHE A 1 117 ? 13.722 -3.227 -10.843 1.00 98.19 117 PHE A N 1
ATOM 893 C CA . PHE A 1 117 ? 12.350 -3.612 -11.130 1.00 98.19 117 PHE A CA 1
ATOM 894 C C . PHE A 1 117 ? 12.328 -4.542 -12.344 1.00 98.19 117 PHE A C 1
ATOM 896 O O . PHE A 1 117 ? 12.620 -4.125 -13.460 1.00 98.19 117 PHE A O 1
ATOM 903 N N . THR A 1 118 ? 12.025 -5.820 -12.138 1.00 98.12 118 THR A N 1
ATOM 904 C CA . THR A 1 118 ? 12.155 -6.848 -13.177 1.00 98.12 118 THR A CA 1
ATOM 905 C C . THR A 1 118 ? 10.819 -7.149 -13.856 1.00 98.12 118 THR A C 1
ATOM 907 O O . THR A 1 118 ? 9.748 -6.806 -13.353 1.00 98.12 118 THR A O 1
ATOM 910 N N . ARG A 1 119 ? 10.863 -7.874 -14.981 1.00 97.12 119 ARG A N 1
ATOM 911 C CA . ARG A 1 119 ? 9.648 -8.439 -15.597 1.00 97.12 119 ARG A CA 1
ATOM 912 C C . ARG A 1 119 ? 8.910 -9.405 -14.665 1.00 97.12 119 ARG A C 1
ATOM 914 O O . ARG A 1 119 ? 7.689 -9.429 -14.694 1.00 97.12 119 ARG A O 1
ATOM 921 N N . GLY A 1 120 ? 9.625 -10.109 -13.783 1.00 97.88 120 GLY A N 1
ATOM 922 C CA . GLY A 1 120 ? 8.998 -10.963 -12.770 1.00 97.88 120 GLY A CA 1
ATOM 923 C C . GLY A 1 120 ? 8.068 -10.180 -11.838 1.00 97.88 120 GLY A C 1
ATOM 924 O O . GLY A 1 120 ? 6.982 -10.652 -11.519 1.00 97.88 120 GLY A O 1
ATOM 925 N N . HIS A 1 121 ? 8.419 -8.938 -11.488 1.00 98.06 121 HIS A N 1
ATOM 926 C CA . HIS A 1 121 ? 7.518 -8.073 -10.722 1.00 98.06 121 HIS A CA 1
ATOM 927 C C . HIS A 1 121 ? 6.282 -7.636 -11.528 1.00 98.06 121 HIS A C 1
ATOM 929 O O . HIS A 1 121 ? 5.218 -7.451 -10.948 1.00 98.06 121 HIS A O 1
ATOM 935 N N . ILE A 1 122 ? 6.378 -7.493 -12.856 1.00 97.38 122 ILE A N 1
ATOM 936 C CA . ILE A 1 122 ? 5.196 -7.254 -13.704 1.00 97.38 122 ILE A CA 1
ATOM 937 C C . ILE A 1 122 ? 4.273 -8.472 -13.692 1.00 97.38 122 ILE A C 1
ATOM 939 O O . ILE A 1 122 ? 3.058 -8.313 -13.578 1.00 97.38 122 ILE A O 1
ATOM 943 N N . ASP A 1 123 ? 4.835 -9.676 -13.766 1.00 96.81 123 ASP A N 1
ATOM 944 C CA . ASP A 1 123 ? 4.051 -10.910 -13.723 1.00 96.81 123 ASP A CA 1
ATOM 945 C C . ASP A 1 123 ? 3.347 -11.087 -12.370 1.00 96.81 123 ASP A C 1
ATOM 947 O O . ASP A 1 123 ? 2.194 -11.509 -12.331 1.00 96.81 123 ASP A O 1
ATOM 951 N N . GLU A 1 124 ? 3.969 -10.661 -11.267 1.00 97.31 124 GLU A N 1
ATOM 952 C CA . GLU A 1 124 ? 3.312 -10.604 -9.955 1.00 97.31 124 GLU A CA 1
ATOM 953 C C . GLU A 1 124 ? 2.121 -9.638 -9.899 1.00 97.31 124 GLU A C 1
ATOM 955 O O . GLU A 1 124 ? 1.204 -9.885 -9.126 1.00 97.31 124 GLU A O 1
ATOM 960 N N . LEU A 1 125 ? 2.101 -8.560 -10.694 1.00 94.50 125 LEU A N 1
ATOM 961 C CA . LEU A 1 125 ? 0.935 -7.667 -10.762 1.00 94.50 125 LEU A CA 1
ATOM 962 C C . LEU A 1 125 ? -0.227 -8.279 -11.550 1.00 94.50 125 LEU A C 1
ATOM 964 O O . LEU A 1 125 ? -1.356 -7.824 -11.386 1.00 94.50 125 LEU A O 1
ATOM 968 N N . ARG A 1 126 ? 0.041 -9.235 -12.445 1.00 90.25 126 ARG A N 1
ATOM 969 C CA . ARG A 1 126 ? -0.978 -9.878 -13.294 1.00 90.25 126 ARG A CA 1
ATOM 970 C C . ARG A 1 126 ? -1.677 -11.055 -12.607 1.00 90.25 126 ARG A C 1
ATOM 972 O O . ARG A 1 126 ? -2.760 -11.423 -13.057 1.00 90.25 126 ARG A O 1
ATOM 979 N N . ALA A 1 127 ? -1.025 -11.660 -11.615 1.00 76.81 127 ALA A N 1
ATOM 980 C CA . ALA A 1 127 ? -1.497 -12.829 -10.872 1.00 76.81 127 ALA A CA 1
ATOM 981 C C . ALA A 1 127 ? -2.542 -12.459 -9.810 1.00 76.81 127 ALA A C 1
ATOM 983 O O . ALA A 1 127 ? -3.448 -13.293 -9.590 1.00 76.81 127 ALA A O 1
#

pLDDT: mean 97.11, std 2.84, range [76.81, 98.88]

Sequence (127 aa):
MIIYLHGFRSAPASIKARALKARMTERGLAERFWCEQLPVSPRAAIALAEGEIARARAAGLDPTVVGSSLGGYYATWLAERHDLRAVLVNPAVVAPLSLEAYVGMQDNLYTGERFEFTRGHIDELRA

Radius of gyration: 14.28 Å; chains: 1; bounding box: 32×28×38 Å

Secondary structure (DSSP, 8-state):
-EEEE--TT--TTSHHHHHHHHHHHHTT-GGGEE-----SSHHHHHHHHHHHHHHHHHTT---EEEEEEHHHHHHHHHHHHHT-EEEEEEE-TTHHHHHGGG-EEEE-TTT--EEEE-HHHHHHHH-